Protein AF-A0A942J282-F1 (afdb_monomer_lite)

Foldseek 3Di:
DDDDQPCVVVVHDLAEDAPVPDDAQHAHLNWGFHDWADPDPQWIKTWTFDKDKFKFKWAQAPPPDPDHAIWTATDPVSLSSHHDYPPAPDRLRTEHEPPRVQPDDHGDIAIFIFIWGGWMDIGDVVVDHTYTYTPDTPDTDD

pLDDT: mean 81.65, std 14.68, range [38.06, 96.0]

Structure (mmCIF, N/CA/C/O backbone):
data_AF-A0A942J282-F1
#
_entry.id   AF-A0A942J282-F1
#
loop_
_atom_site.group_PDB
_atom_site.id
_atom_site.type_symbol
_atom_site.label_atom_id
_atom_site.label_alt_id
_atom_site.label_comp_id
_atom_site.label_asym_id
_atom_site.label_entity_id
_atom_site.label_seq_id
_atom_site.pdbx_PDB_ins_code
_atom_site.Cartn_x
_atom_site.Cartn_y
_atom_site.Cartn_z
_atom_site.occupancy
_atom_site.B_iso_or_equiv
_atom_site.auth_seq_id
_atom_site.auth_comp_id
_atom_site.auth_asym_id
_atom_site.auth_atom_id
_atom_site.pdbx_PDB_model_num
ATOM 1 N N . MET A 1 1 ? -11.077 -13.130 29.996 1.00 39.31 1 MET A N 1
ATOM 2 C CA . MET A 1 1 ? -9.628 -13.002 29.732 1.00 39.31 1 MET A CA 1
ATOM 3 C C . MET A 1 1 ? -9.446 -11.913 28.686 1.00 39.31 1 MET A C 1
ATOM 5 O O . MET A 1 1 ? -10.162 -11.981 27.691 1.00 39.31 1 MET A O 1
ATOM 9 N N . PRO A 1 2 ? -8.614 -10.885 28.907 1.00 40.00 2 PRO A N 1
ATOM 10 C CA . PRO A 1 2 ? -8.378 -9.864 27.893 1.00 40.00 2 PRO A CA 1
ATOM 11 C C . PRO A 1 2 ? -7.575 -10.468 26.733 1.00 40.00 2 PRO A C 1
ATOM 13 O O . PRO A 1 2 ? -6.580 -11.155 26.950 1.00 40.00 2 PRO A O 1
ATOM 16 N N . TYR A 1 3 ? -8.049 -10.255 25.508 1.00 38.06 3 TYR A N 1
ATOM 17 C CA . TYR A 1 3 ? -7.347 -10.627 24.282 1.00 38.06 3 TYR A CA 1
ATOM 18 C C . TYR A 1 3 ? -6.155 -9.680 24.116 1.00 38.06 3 TYR A C 1
ATOM 20 O O . TYR A 1 3 ? -6.346 -8.512 23.786 1.00 38.06 3 TYR A O 1
ATOM 28 N N . ILE A 1 4 ? -4.945 -10.169 24.386 1.00 40.75 4 ILE A N 1
ATOM 29 C CA . ILE A 1 4 ? -3.708 -9.457 24.057 1.00 40.75 4 ILE A CA 1
ATOM 30 C C . ILE A 1 4 ? -3.380 -9.834 22.608 1.00 40.75 4 ILE A C 1
ATOM 32 O O . ILE A 1 4 ? -3.204 -11.025 22.329 1.00 40.75 4 ILE A O 1
ATOM 36 N N . PRO A 1 5 ? -3.341 -8.881 21.663 1.00 49.34 5 PRO A N 1
ATOM 37 C CA . PRO A 1 5 ? -2.904 -9.169 20.306 1.00 49.34 5 PRO A CA 1
ATOM 38 C C . PRO A 1 5 ? -1.509 -9.801 20.352 1.00 49.34 5 PRO A C 1
ATOM 40 O O . PRO A 1 5 ? -0.621 -9.276 21.019 1.00 49.34 5 PRO A O 1
ATOM 43 N N . ILE A 1 6 ? -1.301 -10.903 19.623 1.00 52.22 6 ILE A N 1
ATOM 44 C CA . ILE A 1 6 ? -0.024 -11.649 19.567 1.00 52.22 6 ILE A CA 1
ATOM 45 C C . ILE A 1 6 ? 1.168 -10.717 19.276 1.00 52.22 6 ILE A C 1
ATOM 47 O O . ILE A 1 6 ? 2.282 -10.980 19.722 1.00 52.22 6 ILE A O 1
ATOM 51 N N . ALA A 1 7 ? 0.918 -9.587 18.605 1.00 47.81 7 ALA A N 1
ATOM 52 C CA . ALA A 1 7 ? 1.933 -8.588 18.337 1.00 47.81 7 ALA A CA 1
ATOM 53 C C . ALA A 1 7 ? 2.486 -7.879 19.598 1.00 47.81 7 ALA A C 1
ATOM 55 O O . ALA A 1 7 ? 3.694 -7.687 19.721 1.00 47.81 7 ALA A O 1
ATOM 56 N N . GLU A 1 8 ? 1.642 -7.539 20.575 1.00 44.81 8 GLU A N 1
ATOM 57 C CA . GLU A 1 8 ? 2.093 -6.862 21.804 1.00 44.81 8 GLU A CA 1
ATOM 58 C C . GLU A 1 8 ? 2.886 -7.805 22.719 1.00 44.81 8 GLU A C 1
ATOM 60 O O . GLU A 1 8 ? 3.815 -7.380 23.401 1.00 44.81 8 GLU A O 1
ATOM 65 N N . ALA A 1 9 ? 2.590 -9.109 22.675 1.00 47.97 9 ALA A N 1
ATOM 66 C CA . ALA A 1 9 ? 3.319 -10.125 23.436 1.00 47.97 9 ALA A CA 1
ATOM 67 C C . ALA A 1 9 ? 4.769 -10.338 22.952 1.00 47.97 9 ALA A C 1
ATOM 69 O O . ALA A 1 9 ? 5.568 -10.932 23.673 1.00 47.97 9 ALA A O 1
ATOM 70 N N . ARG A 1 10 ? 5.114 -9.860 21.747 1.00 52.38 10 ARG A N 1
ATOM 71 C CA . ARG A 1 10 ? 6.439 -10.012 21.118 1.00 52.38 10 ARG A CA 1
ATOM 72 C C . ARG A 1 10 ? 7.236 -8.704 21.025 1.00 52.38 10 ARG A C 1
ATOM 74 O O . ARG A 1 10 ? 8.266 -8.667 20.368 1.00 52.38 10 ARG A O 1
ATOM 81 N N . GLY A 1 11 ? 6.787 -7.635 21.688 1.00 44.78 11 GLY A N 1
ATOM 82 C CA . GLY A 1 11 ? 7.505 -6.354 21.706 1.00 44.78 11 GLY A CA 1
ATOM 83 C C . GLY A 1 11 ? 7.359 -5.519 20.429 1.00 44.78 11 GLY A C 1
ATOM 84 O O . GLY A 1 11 ? 8.090 -4.544 20.255 1.00 44.78 11 GLY A O 1
ATOM 85 N N . PHE A 1 12 ? 6.412 -5.853 19.548 1.00 48.59 12 PHE A N 1
ATOM 86 C CA . PHE A 1 12 ? 6.082 -4.992 18.417 1.00 48.59 12 PHE A CA 1
ATOM 87 C C . PHE A 1 12 ? 5.302 -3.767 18.904 1.00 48.59 12 PHE A C 1
ATOM 89 O O . PHE A 1 12 ? 4.356 -3.882 19.687 1.00 48.59 12 PHE A O 1
ATOM 96 N N . THR A 1 13 ? 5.645 -2.581 18.401 1.00 53.97 13 THR A N 1
ATOM 97 C CA . THR A 1 13 ? 4.695 -1.463 18.436 1.00 53.97 13 THR A CA 1
ATOM 98 C C . THR A 1 13 ? 3.592 -1.751 17.417 1.00 53.97 13 THR A C 1
ATOM 100 O O . THR A 1 13 ? 3.814 -2.479 16.452 1.00 53.97 13 THR A O 1
ATOM 103 N N . ALA A 1 14 ? 2.395 -1.181 17.591 1.00 54.66 14 ALA A N 1
ATOM 104 C CA . ALA A 1 14 ? 1.207 -1.490 16.779 1.00 54.66 14 ALA A CA 1
ATOM 105 C C . ALA A 1 14 ? 1.385 -1.368 15.242 1.00 54.66 14 ALA A C 1
ATOM 107 O O . ALA A 1 14 ? 0.495 -1.778 14.493 1.00 54.66 14 ALA A O 1
ATOM 108 N N . LEU A 1 15 ? 2.509 -0.810 14.775 1.00 58.88 15 LEU A N 1
ATOM 109 C CA . LEU A 1 15 ? 2.820 -0.515 13.378 1.00 58.88 15 LEU A CA 1
ATOM 110 C C . LEU A 1 15 ? 4.168 -1.052 12.887 1.00 58.88 15 LEU A C 1
ATOM 112 O O . LEU A 1 15 ? 4.373 -1.056 11.675 1.00 58.88 15 LEU A O 1
ATOM 116 N N . SER A 1 16 ? 5.067 -1.491 13.769 1.00 64.44 16 SER A N 1
ATOM 117 C CA . SER A 1 16 ? 6.432 -1.844 13.376 1.00 64.44 16 SER A CA 1
ATOM 118 C C . SER A 1 16 ? 6.733 -3.302 13.673 1.00 64.44 16 SER A C 1
ATOM 120 O O . SER A 1 16 ? 6.498 -3.774 14.783 1.00 64.44 16 SER A O 1
ATOM 122 N N . VAL A 1 17 ? 7.291 -3.999 12.689 1.00 67.69 17 VAL A N 1
ATOM 123 C CA . VAL A 1 17 ? 7.651 -5.411 12.807 1.00 67.69 17 VAL A CA 1
ATOM 124 C C . VAL A 1 17 ? 9.095 -5.681 12.456 1.00 67.69 17 VAL A C 1
ATOM 126 O O . VAL A 1 17 ? 9.610 -5.131 11.486 1.00 67.69 17 VAL A O 1
ATOM 129 N N . SER A 1 18 ? 9.717 -6.549 13.255 1.00 72.38 18 SER A N 1
ATOM 130 C CA . SER A 1 18 ? 10.947 -7.224 12.869 1.00 72.38 18 SER A CA 1
ATOM 131 C C . SER A 1 18 ? 10.620 -8.446 12.029 1.00 72.38 18 SER A C 1
ATOM 133 O O . SER A 1 18 ? 9.696 -9.213 12.305 1.00 72.38 18 SER A O 1
ATOM 135 N N . ILE A 1 19 ? 11.419 -8.628 10.995 1.00 70.81 19 ILE A N 1
ATOM 136 C CA . ILE A 1 19 ? 11.254 -9.660 9.971 1.00 70.81 19 ILE A CA 1
ATOM 137 C C . ILE A 1 19 ? 11.532 -11.055 10.531 1.00 70.81 19 ILE A C 1
ATOM 139 O O . ILE A 1 19 ? 11.016 -12.048 10.024 1.00 70.81 19 ILE A O 1
ATOM 143 N N . LYS A 1 20 ? 12.340 -11.135 11.592 1.00 72.81 20 LYS A N 1
ATOM 144 C CA . LYS A 1 20 ? 12.689 -12.401 12.247 1.00 72.81 20 LYS A CA 1
ATOM 145 C C . LYS A 1 20 ? 11.536 -12.982 13.062 1.00 72.81 20 LYS A C 1
ATOM 147 O O . LYS A 1 20 ? 11.534 -14.175 13.340 1.00 72.81 20 LYS A O 1
ATOM 152 N N . ASP A 1 21 ? 10.556 -12.147 13.396 1.00 79.06 21 ASP A N 1
ATOM 153 C CA . ASP A 1 21 ? 9.520 -12.470 14.372 1.00 79.06 21 ASP A CA 1
ATOM 154 C C . ASP A 1 21 ? 8.103 -12.490 13.768 1.00 79.06 21 ASP A C 1
ATOM 156 O O . ASP A 1 21 ? 7.142 -12.825 14.472 1.00 79.06 21 ASP A O 1
ATOM 160 N N . ILE A 1 22 ? 7.968 -12.137 12.480 1.00 84.56 22 ILE A N 1
ATOM 161 C CA . ILE A 1 22 ? 6.699 -12.127 11.743 1.00 84.56 22 ILE A CA 1
ATOM 162 C C . ILE A 1 22 ? 6.391 -13.491 11.126 1.00 84.56 22 ILE A C 1
ATOM 164 O O . ILE A 1 22 ? 7.232 -14.118 10.487 1.00 84.56 22 ILE A O 1
ATOM 168 N N . GLN A 1 23 ? 5.145 -13.928 11.259 1.00 89.00 23 GLN A N 1
ATOM 169 C CA . GLN A 1 23 ? 4.669 -15.186 10.689 1.00 89.00 23 GLN A CA 1
ATOM 170 C C . GLN A 1 23 ? 3.228 -15.053 10.170 1.00 89.00 23 GLN A C 1
ATOM 172 O O . GLN A 1 23 ? 2.457 -14.213 10.649 1.00 89.00 23 GLN A O 1
ATOM 177 N N . PRO A 1 24 ? 2.819 -15.893 9.201 1.00 92.38 24 PRO A N 1
ATOM 178 C CA . PRO A 1 24 ? 1.420 -15.990 8.804 1.00 92.38 24 PRO A CA 1
ATOM 179 C C . PRO A 1 24 ? 0.504 -16.234 10.010 1.00 92.38 24 PRO A C 1
ATOM 181 O O . PRO A 1 24 ? 0.801 -17.057 10.873 1.00 92.38 24 PRO A O 1
ATOM 184 N N . GLY A 1 25 ? -0.621 -15.522 10.061 1.00 90.00 25 GLY A N 1
ATOM 185 C CA . GLY A 1 25 ? -1.557 -15.560 11.188 1.00 90.00 25 GLY A CA 1
ATOM 186 C C . GLY A 1 25 ? -1.407 -14.403 12.180 1.00 90.00 25 GLY A C 1
ATOM 187 O O . GLY A 1 25 ? -2.370 -14.089 12.884 1.00 90.00 25 GLY A O 1
ATOM 188 N N . ASP A 1 26 ? -0.259 -13.722 12.202 1.00 88.50 26 ASP A N 1
ATOM 189 C CA . ASP A 1 26 ? -0.065 -12.552 13.059 1.00 88.50 26 ASP A CA 1
ATOM 190 C C . ASP A 1 26 ? -0.972 -11.385 12.640 1.00 88.50 26 ASP A C 1
ATOM 192 O O . ASP A 1 26 ? -1.433 -11.285 11.498 1.00 88.50 26 ASP A O 1
ATOM 196 N N . ARG A 1 27 ? -1.218 -10.461 13.577 1.00 87.94 27 ARG A N 1
ATOM 197 C CA . ARG A 1 27 ? -1.955 -9.220 13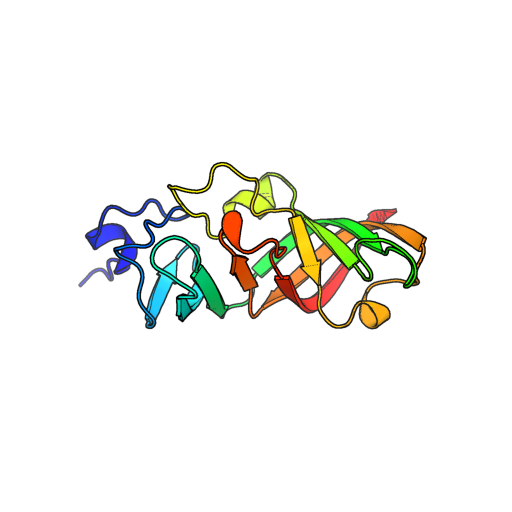.315 1.00 87.94 27 ARG A CA 1
ATOM 198 C C . ARG A 1 27 ? -1.096 -7.997 13.579 1.00 87.94 27 ARG A C 1
ATOM 200 O O . ARG A 1 27 ? -0.681 -7.783 14.711 1.00 87.94 27 ARG A O 1
ATOM 207 N N . ILE A 1 28 ? -0.908 -7.168 12.559 1.00 85.69 28 ILE A N 1
ATOM 208 C CA . ILE A 1 28 ? -0.066 -5.963 12.590 1.00 85.69 28 ILE A CA 1
ATOM 209 C C . ILE A 1 28 ? -0.858 -4.820 11.972 1.00 85.69 28 ILE A C 1
ATOM 211 O O . ILE A 1 28 ? -1.444 -4.992 10.905 1.00 85.69 28 ILE A O 1
ATOM 215 N N . ALA A 1 29 ? -0.923 -3.666 12.641 1.00 84.19 29 ALA A N 1
ATOM 216 C CA . ALA A 1 29 ? -1.754 -2.536 12.213 1.00 84.19 29 ALA A CA 1
ATOM 217 C C . ALA A 1 29 ? -3.230 -2.921 11.937 1.00 84.19 29 ALA A C 1
ATOM 219 O O . ALA A 1 29 ? -3.897 -2.353 11.075 1.00 84.19 29 ALA A O 1
ATOM 220 N N . GLY A 1 30 ? -3.745 -3.944 12.632 1.00 85.00 30 GLY A N 1
ATOM 221 C CA . GLY A 1 30 ? -5.084 -4.503 12.405 1.00 85.00 30 GLY A CA 1
ATOM 222 C C . GLY A 1 30 ? -5.220 -5.415 11.175 1.00 85.00 30 GLY A C 1
ATOM 223 O O . GLY A 1 30 ? -6.276 -6.028 10.996 1.00 85.00 30 GLY A O 1
ATOM 224 N N . LEU A 1 31 ? -4.168 -5.567 10.368 1.00 90.50 31 LEU A N 1
ATOM 225 C CA . LEU A 1 31 ? -4.118 -6.461 9.215 1.00 90.50 31 LEU A CA 1
ATOM 226 C C . LEU A 1 31 ? -3.599 -7.845 9.587 1.00 90.50 31 LEU A C 1
ATOM 228 O O . LEU A 1 31 ? -2.723 -7.977 10.434 1.00 90.50 31 LEU A O 1
ATOM 232 N N . LEU A 1 32 ? -4.128 -8.871 8.929 1.00 93.19 32 LEU A N 1
ATOM 233 C CA . LEU A 1 32 ? -3.672 -10.249 9.063 1.00 93.19 32 LEU A CA 1
ATOM 234 C C . LEU A 1 32 ? -2.477 -10.492 8.139 1.00 93.19 32 LEU A C 1
ATOM 236 O O . LEU A 1 32 ? -2.584 -10.262 6.934 1.00 93.19 32 LEU A O 1
ATOM 240 N N . VAL A 1 33 ? -1.380 -11.023 8.669 1.00 93.38 33 VAL A N 1
ATOM 241 C CA . VAL A 1 33 ? -0.273 -11.535 7.856 1.00 93.38 33 VAL A CA 1
ATOM 242 C C . VAL A 1 33 ? -0.747 -12.789 7.135 1.00 93.38 33 VAL A C 1
ATOM 244 O O . VAL A 1 33 ? -1.023 -13.812 7.760 1.00 93.38 33 VAL A O 1
ATOM 247 N N . ALA A 1 34 ? -0.879 -12.702 5.815 1.00 94.38 34 ALA A N 1
ATOM 248 C CA . ALA A 1 34 ? -1.322 -13.811 4.980 1.00 94.38 34 ALA A CA 1
ATOM 249 C C . ALA A 1 34 ? -0.146 -14.675 4.521 1.00 94.38 34 ALA A C 1
ATOM 251 O O . ALA A 1 34 ? -0.256 -15.898 4.498 1.00 94.38 34 ALA A O 1
ATOM 252 N N . SER A 1 35 ? 0.976 -14.048 4.166 1.00 93.38 35 SER A N 1
ATOM 253 C CA . SER A 1 35 ? 2.195 -14.749 3.774 1.00 93.38 35 SER A CA 1
ATOM 254 C C . SER A 1 35 ? 3.435 -13.901 4.028 1.00 93.38 35 SER A C 1
ATOM 256 O O . SER A 1 35 ? 3.379 -12.668 4.012 1.00 93.38 35 SER A O 1
ATOM 258 N N . VAL A 1 36 ? 4.553 -14.593 4.226 1.00 90.69 36 VAL A N 1
ATOM 259 C CA . VAL A 1 36 ? 5.903 -14.031 4.238 1.00 90.69 36 VAL A CA 1
ATOM 260 C C . VAL A 1 36 ? 6.678 -14.758 3.142 1.00 90.69 36 VAL A C 1
ATOM 262 O O . VAL A 1 36 ? 6.737 -15.986 3.132 1.00 90.69 36 VAL A O 1
ATOM 265 N N . GLU A 1 37 ? 7.177 -14.008 2.170 1.00 89.06 37 GLU A N 1
ATOM 266 C CA . GLU A 1 37 ? 7.929 -14.496 1.016 1.00 89.06 37 GLU A CA 1
ATOM 267 C C . GLU A 1 37 ? 9.394 -14.122 1.224 1.00 89.06 37 GLU A C 1
ATOM 269 O O . GLU A 1 37 ? 9.699 -12.934 1.269 1.00 89.06 37 GLU A O 1
ATOM 274 N N . TYR A 1 38 ? 10.286 -15.105 1.327 1.00 85.38 38 TYR A N 1
ATOM 275 C CA . TYR A 1 38 ? 11.731 -14.880 1.370 1.00 85.38 38 TYR A CA 1
ATOM 276 C C . TYR A 1 38 ? 12.313 -15.164 -0.014 1.00 85.38 38 TYR A C 1
ATOM 278 O O . TYR A 1 38 ? 12.086 -16.238 -0.574 1.00 85.38 38 TYR A O 1
ATOM 286 N N . VAL A 1 39 ? 13.020 -14.189 -0.574 1.00 79.44 39 VAL A N 1
ATOM 287 C CA . VAL A 1 39 ? 13.833 -14.353 -1.784 1.00 79.44 39 VAL A CA 1
ATOM 288 C C . VAL A 1 39 ? 15.236 -14.807 -1.389 1.00 79.44 39 VAL A C 1
ATOM 290 O O . VAL A 1 39 ? 15.757 -15.741 -1.994 1.00 79.44 39 VAL A O 1
ATOM 293 N N . ASP A 1 40 ? 15.794 -14.213 -0.333 1.00 77.56 40 ASP A N 1
ATOM 294 C CA . ASP A 1 40 ? 17.001 -14.664 0.361 1.00 77.56 40 ASP A CA 1
ATOM 295 C C . ASP A 1 40 ? 16.999 -14.173 1.828 1.00 77.56 40 ASP A C 1
ATOM 297 O O . ASP A 1 40 ? 15.970 -13.726 2.342 1.00 77.56 40 ASP A O 1
ATOM 301 N N . ASP A 1 41 ? 18.137 -14.279 2.522 1.00 72.31 41 ASP A N 1
ATOM 302 C CA . ASP A 1 41 ? 18.286 -13.879 3.931 1.00 72.31 41 ASP A CA 1
ATOM 303 C C . ASP A 1 41 ? 18.086 -12.368 4.179 1.00 72.31 41 ASP A C 1
ATOM 305 O O . ASP A 1 41 ? 17.897 -11.944 5.323 1.00 72.31 41 ASP A O 1
ATOM 309 N N . HIS A 1 42 ? 18.141 -11.550 3.126 1.00 71.38 42 HIS A N 1
ATOM 310 C CA . HIS A 1 42 ? 18.070 -10.090 3.173 1.00 71.38 42 HIS A CA 1
ATOM 311 C C . HIS A 1 42 ? 16.872 -9.540 2.399 1.00 71.38 42 HIS A C 1
ATOM 313 O O . HIS A 1 42 ? 16.428 -8.433 2.697 1.00 71.38 42 HIS A O 1
ATOM 319 N N . ASP A 1 43 ? 16.322 -10.293 1.449 1.00 78.88 43 ASP A N 1
ATOM 320 C CA . ASP A 1 43 ? 15.193 -9.893 0.625 1.00 78.88 43 ASP A CA 1
ATOM 321 C C . ASP A 1 43 ? 13.935 -10.697 0.902 1.00 78.88 43 ASP A C 1
ATOM 323 O O . ASP A 1 43 ? 13.878 -11.916 0.753 1.00 78.88 43 ASP A O 1
ATOM 327 N N . PHE A 1 44 ? 12.878 -9.979 1.261 1.00 83.19 44 PHE A N 1
ATOM 328 C CA . PHE A 1 44 ? 11.602 -10.573 1.610 1.00 83.19 44 PHE A CA 1
ATOM 329 C C . PHE A 1 44 ? 10.454 -9.589 1.376 1.00 83.19 44 PHE A C 1
ATOM 331 O O . PHE A 1 44 ? 10.612 -8.363 1.325 1.00 83.19 44 PHE A O 1
ATOM 338 N N . ALA A 1 45 ? 9.259 -10.149 1.264 1.00 89.44 45 ALA A N 1
ATOM 339 C CA . ALA A 1 45 ? 8.016 -9.416 1.159 1.00 89.44 45 ALA A CA 1
ATOM 340 C C . ALA A 1 45 ? 6.974 -10.012 2.096 1.00 89.44 45 ALA A C 1
ATOM 342 O O . ALA A 1 45 ? 6.903 -11.221 2.300 1.00 89.44 45 ALA A O 1
ATOM 343 N N . VAL A 1 46 ? 6.113 -9.157 2.632 1.00 91.38 46 VAL A N 1
ATOM 344 C CA . VAL A 1 46 ? 5.004 -9.582 3.481 1.00 91.38 46 VAL A CA 1
ATOM 345 C C . VAL A 1 46 ? 3.706 -9.161 2.831 1.00 91.38 46 VAL A C 1
ATOM 347 O O . VAL A 1 46 ? 3.527 -8.000 2.451 1.00 91.38 46 VAL A O 1
ATOM 350 N N . ARG A 1 47 ? 2.780 -10.111 2.718 1.00 93.75 47 ARG A N 1
ATOM 351 C CA . ARG A 1 47 ? 1.422 -9.849 2.257 1.00 93.75 47 ARG A CA 1
ATOM 352 C C . ARG A 1 47 ? 0.484 -9.797 3.448 1.00 93.75 47 ARG A C 1
ATOM 354 O O . ARG A 1 47 ? 0.357 -10.751 4.212 1.00 93.75 47 ARG A O 1
ATOM 361 N N . PHE A 1 48 ? -0.234 -8.694 3.545 1.00 94.31 48 PHE A N 1
ATOM 362 C CA . PHE A 1 48 ? -1.236 -8.432 4.558 1.00 94.31 48 PHE A CA 1
ATOM 363 C C . PHE A 1 48 ? -2.633 -8.501 3.946 1.00 94.31 48 PHE A C 1
ATOM 365 O O . PHE A 1 48 ? -2.844 -8.060 2.821 1.00 94.31 48 PHE A O 1
ATOM 372 N N . THR A 1 49 ? -3.605 -9.016 4.689 1.00 95.00 49 THR A N 1
ATOM 373 C CA . THR A 1 49 ? -5.022 -9.044 4.304 1.00 95.00 49 THR A CA 1
ATOM 374 C C . THR A 1 49 ? -5.862 -8.293 5.324 1.00 95.00 49 THR A C 1
ATOM 376 O O . THR A 1 49 ? -5.623 -8.356 6.531 1.00 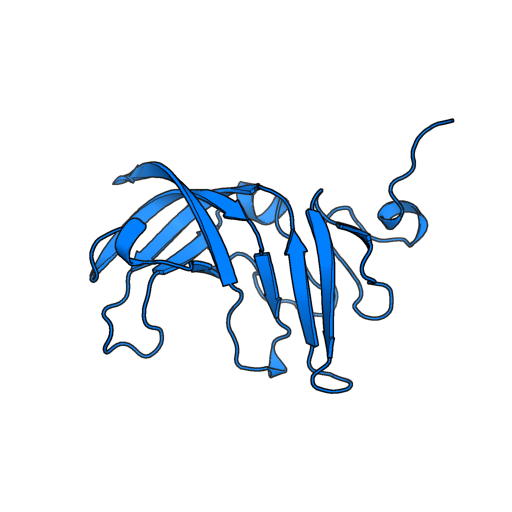95.00 49 THR A O 1
ATOM 379 N N . GLY A 1 50 ? -6.847 -7.552 4.831 1.00 94.31 50 GLY A N 1
ATOM 380 C CA . GLY A 1 50 ? -7.664 -6.659 5.637 1.00 94.31 50 GLY A CA 1
ATOM 381 C C . GLY A 1 50 ? -7.835 -5.310 4.955 1.00 94.31 50 GLY A C 1
ATOM 382 O O . GLY A 1 50 ? -6.956 -4.815 4.250 1.00 94.31 50 GLY A O 1
ATOM 383 N N . ARG A 1 51 ? -9.007 -4.709 5.161 1.00 95.62 51 ARG A N 1
ATOM 384 C CA . ARG A 1 51 ? -9.370 -3.463 4.490 1.00 95.62 51 ARG A CA 1
ATOM 385 C C . ARG A 1 51 ? -8.849 -2.258 5.257 1.00 95.62 51 ARG A C 1
ATOM 387 O O . ARG A 1 51 ? -9.204 -2.081 6.420 1.00 95.62 51 ARG A O 1
ATOM 394 N N . LEU A 1 52 ? -8.118 -1.380 4.574 1.00 94.19 52 LEU A N 1
ATOM 395 C CA . LEU A 1 52 ? -7.718 -0.077 5.108 1.00 94.19 52 LEU A CA 1
ATOM 396 C C . LEU A 1 52 ? -8.364 1.053 4.330 1.00 94.19 52 LEU A C 1
ATOM 398 O O . LEU A 1 52 ? -8.365 1.053 3.102 1.00 94.19 52 LEU A O 1
ATOM 402 N N . ARG A 1 53 ? -8.857 2.054 5.062 1.00 95.31 53 ARG A N 1
ATOM 403 C CA . ARG A 1 53 ? -9.243 3.346 4.495 1.00 95.31 53 ARG A CA 1
ATOM 404 C C . ARG A 1 53 ? -8.084 4.328 4.635 1.00 95.31 53 ARG A C 1
ATOM 406 O O . ARG A 1 53 ? -7.759 4.733 5.759 1.00 95.31 53 ARG A O 1
ATOM 413 N N . LEU A 1 54 ? -7.526 4.729 3.499 1.00 95.19 54 LEU A N 1
ATOM 414 C CA . LEU A 1 54 ? -6.370 5.617 3.397 1.00 95.19 54 LEU A CA 1
ATOM 415 C C . LEU A 1 54 ? -6.730 6.861 2.589 1.00 95.19 54 LEU A C 1
ATOM 417 O O . LEU A 1 54 ? -7.500 6.784 1.635 1.00 95.19 54 LEU A O 1
ATOM 421 N N . SER A 1 55 ? -6.172 7.994 2.974 1.00 96.00 55 SER A N 1
ATOM 422 C CA . SER A 1 55 ? -6.151 9.239 2.214 1.00 96.00 55 SER A CA 1
ATOM 423 C C . SER A 1 55 ? -4.714 9.563 1.818 1.00 96.00 55 SER A C 1
ATOM 425 O O . SER A 1 55 ? -3.769 9.093 2.452 1.00 96.00 55 SER A O 1
ATOM 427 N N . GLY A 1 56 ? -4.545 10.293 0.720 1.00 95.19 56 GLY A N 1
ATOM 428 C CA . GLY A 1 56 ? -3.228 10.559 0.157 1.00 95.19 56 GLY A CA 1
ATOM 429 C C . GLY A 1 56 ? -3.282 11.251 -1.197 1.00 95.19 56 GLY A C 1
ATOM 430 O O . GLY A 1 56 ? -4.357 11.604 -1.695 1.00 95.19 56 GLY A O 1
ATOM 431 N N . SER A 1 57 ? -2.109 11.443 -1.789 1.00 95.31 57 SER A N 1
ATOM 432 C CA . SER A 1 57 ? -1.957 11.893 -3.169 1.00 95.31 57 SER A CA 1
ATOM 433 C C . SER A 1 57 ? -1.764 10.707 -4.108 1.00 95.31 57 SER A C 1
ATOM 435 O O . SER A 1 57 ? -1.416 9.603 -3.688 1.00 95.31 57 SER A O 1
ATOM 437 N N . PHE A 1 58 ? -2.021 10.917 -5.393 1.00 94.44 58 PHE A N 1
ATOM 438 C CA . PHE A 1 58 ? -1.757 9.916 -6.413 1.00 94.44 58 PHE A CA 1
ATOM 439 C C . PHE A 1 58 ? -1.198 10.545 -7.684 1.00 94.44 58 PHE A C 1
ATOM 441 O O . PHE A 1 58 ? -1.483 11.702 -8.012 1.00 94.44 58 PHE A O 1
ATOM 448 N N . ILE A 1 59 ? -0.460 9.728 -8.427 1.00 92.56 59 ILE A N 1
ATOM 449 C CA . ILE A 1 59 ? -0.043 9.993 -9.799 1.00 92.56 59 ILE A CA 1
ATOM 450 C C . ILE A 1 59 ? -0.369 8.739 -10.610 1.00 92.56 59 ILE A C 1
ATOM 452 O O . ILE A 1 59 ? 0.045 7.640 -10.251 1.00 92.56 59 ILE A O 1
ATOM 456 N N . HIS A 1 60 ? -1.155 8.889 -11.674 1.00 92.38 60 HIS A N 1
ATOM 457 C CA . HIS A 1 60 ? -1.356 7.843 -12.667 1.00 92.38 60 HIS A CA 1
ATOM 458 C C . HIS A 1 60 ? -0.389 8.085 -13.817 1.00 92.38 60 HIS A C 1
ATOM 460 O O . HIS A 1 60 ? -0.657 8.895 -14.705 1.00 92.38 60 HIS A O 1
ATOM 466 N N . ASN A 1 61 ? 0.729 7.379 -13.789 1.00 88.25 61 ASN A N 1
ATOM 467 C CA . ASN A 1 61 ? 1.742 7.488 -14.821 1.00 88.25 61 ASN A CA 1
ATOM 468 C C . ASN A 1 61 ? 1.258 6.824 -16.121 1.00 88.25 61 ASN A C 1
ATOM 470 O O . ASN A 1 61 ? 0.588 5.783 -16.067 1.00 88.25 61 ASN A O 1
ATOM 474 N N . PRO A 1 62 ? 1.563 7.407 -17.291 1.00 84.31 62 PRO A N 1
ATOM 475 C CA . PRO A 1 62 ? 1.349 6.754 -18.573 1.00 84.31 62 PRO A CA 1
ATOM 476 C C . PRO A 1 62 ? 2.078 5.398 -18.669 1.00 84.31 62 PRO A C 1
ATOM 478 O O . PRO A 1 62 ? 3.041 5.156 -17.943 1.00 84.31 62 PRO A O 1
ATOM 481 N N . PRO A 1 63 ? 1.628 4.498 -19.564 1.00 76.19 63 PRO A N 1
ATOM 482 C CA . PRO A 1 63 ? 2.218 3.165 -19.725 1.00 76.19 63 PRO A CA 1
ATOM 483 C C . PRO A 1 63 ? 3.709 3.170 -20.084 1.00 76.19 63 PRO A C 1
ATOM 485 O O . PRO A 1 63 ? 4.397 2.200 -19.786 1.00 76.19 63 PRO A O 1
ATOM 488 N N . ASP A 1 64 ? 4.184 4.251 -20.704 1.00 75.44 64 ASP A N 1
ATOM 489 C CA . ASP A 1 64 ? 5.552 4.388 -21.214 1.00 75.44 64 ASP A CA 1
ATOM 490 C C . ASP A 1 64 ? 6.542 4.956 -20.174 1.00 75.44 64 ASP A C 1
ATOM 492 O O . ASP A 1 64 ? 7.727 5.114 -20.468 1.00 75.44 64 ASP A O 1
ATOM 496 N N . ASP A 1 65 ? 6.078 5.260 -18.956 1.00 75.44 65 ASP A N 1
ATOM 497 C CA . ASP A 1 65 ? 6.935 5.722 -17.860 1.00 75.44 65 ASP A CA 1
ATOM 498 C C . ASP A 1 65 ? 7.651 4.562 -17.148 1.00 75.44 65 ASP A C 1
ATOM 500 O O . ASP A 1 65 ? 7.172 3.430 -17.091 1.00 75.44 65 ASP A O 1
ATOM 504 N N . TYR A 1 66 ? 8.775 4.881 -16.491 1.00 68.81 66 TYR A N 1
ATOM 505 C CA . TYR A 1 66 ? 9.574 3.932 -15.698 1.00 68.81 66 TYR A CA 1
ATOM 506 C C . TYR A 1 66 ? 8.759 3.187 -14.620 1.00 68.81 66 TYR A C 1
ATOM 508 O O . TYR A 1 66 ? 9.063 2.043 -14.287 1.00 68.81 66 TYR A O 1
ATOM 516 N N . VAL A 1 67 ? 7.708 3.821 -14.083 1.00 72.88 67 VAL A N 1
ATOM 517 C CA . VAL A 1 67 ? 6.724 3.186 -13.195 1.00 72.88 67 VAL A CA 1
ATOM 518 C C . VAL A 1 67 ? 5.341 3.353 -13.809 1.00 72.88 67 VAL A C 1
ATOM 520 O O . VAL A 1 67 ? 4.685 4.360 -13.566 1.00 72.88 67 VAL A O 1
ATOM 523 N N . ALA A 1 68 ? 4.880 2.379 -14.587 1.00 77.69 68 ALA A N 1
ATOM 524 C CA . ALA A 1 68 ? 3.535 2.404 -15.155 1.00 77.69 68 ALA A CA 1
ATOM 525 C C . ALA A 1 68 ? 2.445 2.192 -14.082 1.00 77.69 68 ALA A C 1
ATOM 527 O O . ALA A 1 68 ? 2.605 1.398 -13.150 1.00 77.69 68 ALA A O 1
ATOM 528 N N . GLY A 1 69 ? 1.296 2.859 -14.244 1.00 86.88 69 GLY A N 1
ATOM 529 C CA . GLY A 1 69 ? 0.117 2.684 -13.388 1.00 86.88 69 GLY A CA 1
ATOM 530 C C . GLY A 1 69 ? -0.054 3.764 -12.319 1.00 86.88 69 GLY A C 1
ATOM 531 O O . GLY A 1 69 ? 0.461 4.874 -12.436 1.00 86.88 69 GLY A O 1
ATOM 532 N N . VAL A 1 70 ? -0.854 3.468 -11.291 1.00 91.44 70 VAL A N 1
ATOM 533 C CA . VAL A 1 70 ? -1.179 4.433 -10.232 1.00 91.44 70 VAL A CA 1
ATOM 534 C C . VAL A 1 70 ? -0.247 4.231 -9.052 1.00 91.44 70 VAL A C 1
ATOM 536 O O . VAL A 1 70 ? -0.308 3.202 -8.379 1.00 91.44 70 VAL A O 1
ATOM 539 N N . VAL A 1 71 ? 0.563 5.248 -8.781 1.00 93.06 71 VAL A N 1
ATOM 540 C CA . VAL A 1 71 ? 1.328 5.384 -7.545 1.00 93.06 71 VAL A CA 1
ATOM 541 C C . VAL A 1 71 ? 0.496 6.209 -6.574 1.00 93.06 71 VAL A C 1
ATOM 543 O O . VAL A 1 71 ? 0.101 7.333 -6.882 1.00 93.06 71 VAL A O 1
ATOM 546 N N . PHE A 1 72 ? 0.207 5.637 -5.413 1.00 94.44 72 PHE A N 1
ATOM 547 C CA . PHE A 1 72 ? -0.486 6.301 -4.320 1.00 94.44 72 PHE A CA 1
ATOM 548 C C . PHE A 1 72 ? 0.502 6.564 -3.185 1.00 94.44 72 PHE A C 1
ATOM 550 O O . PHE A 1 72 ? 1.242 5.661 -2.801 1.00 94.44 72 PHE A O 1
ATOM 557 N N . SER A 1 73 ? 0.479 7.780 -2.647 1.00 94.69 73 SER A N 1
ATOM 558 C CA . SER A 1 73 ? 1.290 8.212 -1.512 1.00 94.69 73 SER A CA 1
ATOM 559 C C . SER A 1 73 ? 0.365 8.585 -0.361 1.00 94.69 73 SER A C 1
ATOM 561 O O . SER A 1 73 ? -0.331 9.601 -0.418 1.00 94.69 73 SER A O 1
ATOM 563 N N . ALA A 1 74 ? 0.318 7.742 0.668 1.00 94.31 74 ALA A N 1
ATOM 564 C CA . ALA A 1 74 ? -0.551 7.952 1.820 1.00 94.31 74 ALA A CA 1
ATOM 565 C C . ALA A 1 74 ? -0.150 9.207 2.620 1.00 94.31 74 ALA A C 1
ATOM 567 O O . ALA A 1 74 ? 1.031 9.494 2.794 1.00 94.31 74 ALA A O 1
ATOM 568 N N . ASP A 1 75 ? -1.138 9.946 3.128 1.00 93.69 75 ASP A N 1
ATOM 569 C CA . ASP A 1 75 ? -0.900 11.076 4.030 1.00 93.69 75 ASP A CA 1
ATOM 570 C C . ASP A 1 75 ? -0.449 10.618 5.424 1.00 93.69 75 ASP A C 1
ATOM 572 O O . ASP A 1 75 ? -0.599 9.456 5.796 1.00 93.69 75 ASP A O 1
ATOM 576 N N . GLU A 1 76 ? 0.056 11.547 6.236 1.00 89.94 76 GLU A N 1
ATOM 577 C CA . GLU A 1 76 ? 0.613 11.253 7.563 1.00 89.94 76 GLU A CA 1
ATOM 578 C C . GLU A 1 76 ? -0.338 10.452 8.471 1.00 89.94 76 GLU A C 1
ATOM 580 O O . GLU A 1 76 ? 0.074 9.512 9.153 1.00 89.94 76 GLU A O 1
ATOM 585 N N . LYS A 1 77 ? -1.641 10.754 8.432 1.00 89.94 77 LYS A N 1
ATOM 586 C CA . LYS A 1 77 ? -2.653 10.031 9.220 1.00 89.94 77 LYS A CA 1
ATOM 587 C C . LYS A 1 77 ? -2.864 8.605 8.717 1.00 89.94 77 LYS A C 1
ATOM 589 O O . LYS A 1 77 ? -3.167 7.703 9.495 1.00 89.94 77 LYS A O 1
ATOM 594 N N . SER A 1 78 ? -2.757 8.395 7.414 1.00 92.31 78 SER A N 1
ATOM 595 C CA . SER A 1 78 ? -2.920 7.096 6.765 1.00 92.31 78 SER A CA 1
ATOM 596 C C . SER A 1 78 ? -1.660 6.246 6.865 1.00 92.31 78 SER A C 1
ATOM 598 O O . SER A 1 78 ? -1.762 5.029 7.015 1.00 92.31 78 SER A O 1
ATOM 600 N N . LEU A 1 79 ? -0.486 6.877 6.904 1.00 88.50 79 LEU A N 1
ATOM 601 C CA . LEU A 1 79 ? 0.790 6.233 7.202 1.00 88.50 79 LEU A CA 1
ATOM 602 C C . LEU A 1 79 ? 0.792 5.541 8.567 1.00 88.50 79 LEU A C 1
ATOM 604 O O . LEU A 1 79 ? 1.477 4.535 8.741 1.00 88.50 79 LEU A O 1
ATOM 608 N N . GLN A 1 80 ? 0.036 6.053 9.539 1.00 85.75 80 GLN A N 1
ATOM 609 C CA . GLN A 1 80 ? -0.127 5.422 10.854 1.00 85.75 80 GLN A CA 1
ATOM 610 C C . GLN A 1 80 ? -1.048 4.19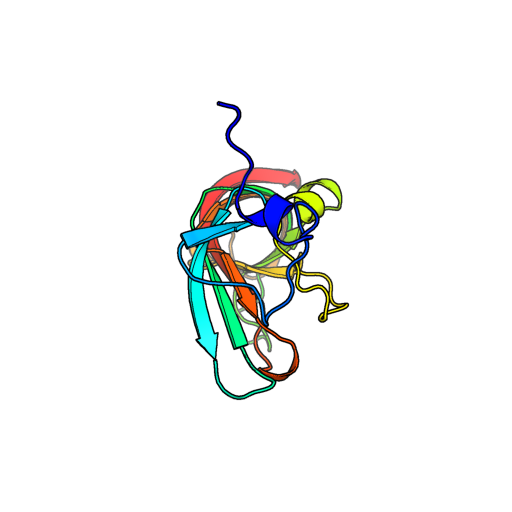3 10.843 1.00 85.75 80 GLN A C 1
ATOM 612 O O . GLN A 1 80 ? -1.321 3.627 11.892 1.00 85.75 80 GLN A O 1
ATOM 617 N N . LYS A 1 81 ? -1.565 3.779 9.683 1.00 89.25 81 LYS A N 1
ATOM 618 C CA . LYS A 1 81 ? -2.385 2.566 9.531 1.00 89.25 81 LYS A CA 1
ATOM 619 C C . LYS A 1 81 ? -1.672 1.480 8.731 1.00 89.25 81 LYS A C 1
ATOM 621 O O . LYS A 1 81 ? -2.210 0.387 8.589 1.00 89.25 81 LYS A O 1
ATOM 626 N N . LEU A 1 82 ? -0.512 1.796 8.159 1.00 89.50 82 LEU A N 1
ATOM 627 C CA . LEU A 1 82 ? 0.255 0.876 7.331 1.00 89.50 82 LEU A CA 1
ATOM 628 C C . LEU A 1 82 ? 1.310 0.154 8.180 1.00 89.50 82 LEU A C 1
ATOM 630 O O . LEU A 1 82 ? 1.996 0.815 8.966 1.00 89.50 82 LEU A O 1
ATOM 634 N N . PRO A 1 83 ? 1.468 -1.173 8.010 1.00 88.56 83 PRO A N 1
ATOM 635 C CA . PRO A 1 83 ? 2.598 -1.906 8.568 1.00 88.56 83 PRO A CA 1
ATOM 636 C C . PRO A 1 83 ? 3.931 -1.342 8.071 1.00 88.56 83 PRO A C 1
ATOM 638 O O . PRO A 1 83 ? 4.033 -0.896 6.925 1.00 88.56 83 PRO A O 1
ATOM 641 N N . ARG A 1 84 ? 4.958 -1.401 8.919 1.00 84.25 84 ARG A N 1
ATOM 642 C CA . ARG A 1 84 ? 6.328 -0.977 8.607 1.00 84.25 84 ARG A CA 1
ATOM 643 C C . ARG A 1 84 ? 7.328 -2.008 9.112 1.00 84.25 84 ARG A C 1
ATOM 645 O O . ARG A 1 84 ? 7.095 -2.616 10.155 1.00 84.25 84 ARG A O 1
ATOM 652 N N . PHE A 1 85 ? 8.454 -2.156 8.424 1.00 76.88 85 PHE A N 1
ATOM 653 C CA . PHE A 1 85 ? 9.590 -2.889 8.983 1.00 76.88 85 PHE A CA 1
ATOM 654 C C . PHE A 1 85 ? 10.398 -1.966 9.891 1.00 76.88 85 PHE A C 1
ATOM 656 O O . PHE A 1 85 ? 10.570 -0.790 9.578 1.00 76.88 85 PHE A O 1
ATOM 663 N N . ILE A 1 86 ? 10.887 -2.485 11.015 1.00 77.38 86 ILE A N 1
ATOM 664 C CA . ILE A 1 86 ? 11.788 -1.729 11.901 1.00 77.38 86 ILE A CA 1
ATOM 665 C C . ILE A 1 86 ? 13.127 -1.485 11.193 1.00 77.38 86 ILE A C 1
ATOM 667 O O . ILE A 1 86 ? 13.754 -0.442 11.361 1.00 77.38 86 ILE A O 1
ATOM 671 N N . GLU A 1 87 ? 13.541 -2.450 10.378 1.00 74.00 87 GLU A N 1
ATOM 672 C CA . GLU A 1 87 ? 14.807 -2.481 9.656 1.00 74.00 87 GLU A CA 1
ATOM 673 C C . GLU A 1 87 ? 14.779 -1.658 8.357 1.00 74.00 87 GLU A C 1
ATOM 675 O O . GLU A 1 87 ? 15.832 -1.371 7.789 1.00 74.00 87 GLU A O 1
ATOM 680 N N . ASP A 1 88 ? 13.592 -1.247 7.896 1.00 72.94 88 ASP A N 1
ATOM 681 C CA . ASP A 1 88 ? 13.419 -0.454 6.679 1.00 72.94 88 ASP A CA 1
ATOM 682 C C . ASP A 1 88 ? 13.029 0.988 7.019 1.00 72.94 88 ASP A C 1
ATOM 684 O O . ASP A 1 88 ? 11.909 1.280 7.433 1.00 72.94 88 ASP A O 1
ATOM 688 N N . THR A 1 89 ? 13.965 1.914 6.816 1.00 66.56 89 THR A N 1
ATOM 689 C CA . THR A 1 89 ? 13.774 3.342 7.110 1.00 66.56 89 THR A CA 1
ATOM 690 C C . THR A 1 89 ? 12.978 4.093 6.040 1.00 66.56 89 THR A C 1
ATOM 692 O O . THR A 1 89 ? 12.773 5.302 6.169 1.00 66.56 89 THR A O 1
ATOM 695 N N . ARG A 1 90 ? 12.545 3.420 4.966 1.00 70.50 90 ARG A N 1
ATOM 696 C CA . ARG A 1 90 ? 11.763 4.043 3.891 1.00 70.50 90 ARG A CA 1
ATOM 697 C C . ARG A 1 90 ? 10.320 4.300 4.313 1.00 70.50 90 ARG A C 1
ATOM 699 O O . ARG A 1 90 ? 9.764 3.627 5.176 1.00 70.50 90 ARG A O 1
ATOM 706 N N . ASP A 1 91 ? 9.692 5.256 3.634 1.00 68.44 91 ASP A N 1
ATOM 707 C CA . ASP A 1 91 ? 8.269 5.533 3.793 1.00 68.44 91 ASP A CA 1
ATOM 708 C C . ASP A 1 91 ? 7.425 4.417 3.134 1.00 68.44 91 ASP A C 1
ATOM 710 O O . ASP A 1 91 ? 7.441 4.285 1.905 1.00 68.44 91 ASP A O 1
ATOM 714 N N . PRO A 1 92 ? 6.665 3.608 3.902 1.00 72.38 92 PRO A N 1
ATOM 715 C CA . PRO A 1 92 ? 5.788 2.578 3.338 1.00 72.38 92 PRO A CA 1
ATOM 716 C C . PRO A 1 92 ? 4.590 3.169 2.576 1.00 72.38 92 PRO A C 1
ATOM 718 O O . PRO A 1 92 ? 3.872 2.441 1.883 1.00 72.38 92 PRO A O 1
ATOM 721 N N . GLY A 1 93 ? 4.349 4.477 2.704 1.00 78.75 93 GLY A N 1
ATOM 722 C CA . GLY A 1 93 ? 3.198 5.175 2.150 1.00 78.75 93 GLY A CA 1
ATOM 723 C C . GLY A 1 93 ? 3.114 5.229 0.645 1.00 78.75 93 GLY A C 1
ATOM 724 O O . GLY A 1 93 ? 2.006 5.410 0.146 1.00 78.75 93 GLY A O 1
ATOM 725 N N . ALA A 1 94 ? 4.236 5.076 -0.059 1.00 88.31 94 ALA A N 1
ATOM 726 C CA . ALA A 1 94 ? 4.273 5.037 -1.513 1.00 88.31 94 ALA A CA 1
ATOM 727 C C . ALA A 1 94 ? 4.103 3.595 -2.012 1.00 88.31 94 ALA A C 1
ATOM 729 O O . ALA A 1 94 ? 4.942 2.728 -1.752 1.00 88.31 94 ALA A O 1
ATOM 730 N N . PHE A 1 95 ? 3.015 3.326 -2.734 1.00 92.00 95 PHE A N 1
ATOM 731 C CA . PHE A 1 95 ? 2.720 2.002 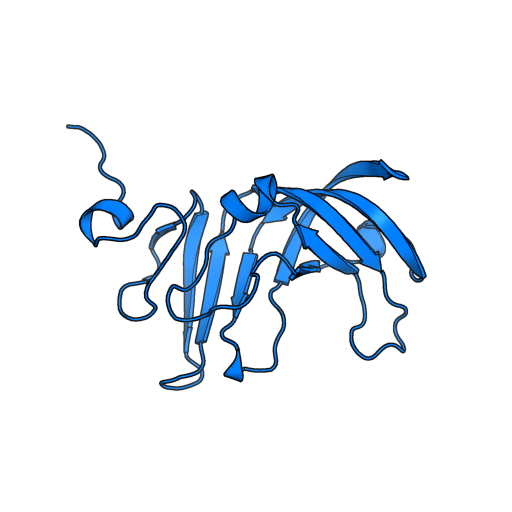-3.281 1.00 92.00 95 PHE A CA 1
ATOM 732 C C . PHE A 1 95 ? 1.954 2.065 -4.604 1.00 92.00 95 PHE A C 1
ATOM 734 O O . PHE A 1 95 ? 1.271 3.040 -4.911 1.00 92.00 95 PHE A O 1
ATOM 741 N N . THR A 1 96 ? 2.062 1.000 -5.399 1.00 93.00 96 THR A N 1
ATOM 742 C CA . THR A 1 96 ? 1.254 0.817 -6.610 1.00 93.00 96 THR A CA 1
ATOM 743 C C . THR A 1 96 ? -0.132 0.301 -6.245 1.00 93.00 96 THR A C 1
ATOM 745 O O . THR A 1 96 ? -0.288 -0.536 -5.353 1.00 93.00 96 THR A O 1
ATOM 748 N N . LEU A 1 97 ? -1.150 0.766 -6.960 1.00 92.25 97 LEU A N 1
ATOM 749 C CA . LEU A 1 97 ? -2.481 0.172 -6.915 1.00 92.25 97 LEU A CA 1
ATOM 750 C C . LEU A 1 97 ? -2.672 -0.794 -8.080 1.00 92.25 97 LEU A C 1
ATOM 752 O O . LEU A 1 97 ? -2.358 -0.471 -9.229 1.00 92.25 97 LEU A O 1
ATOM 756 N N . ASP A 1 98 ? -3.240 -1.963 -7.789 1.00 87.00 98 ASP A N 1
ATOM 757 C CA . ASP A 1 98 ? -3.750 -2.834 -8.838 1.00 87.00 98 ASP A CA 1
ATOM 758 C C . ASP A 1 98 ? -4.900 -2.152 -9.604 1.00 87.00 98 ASP A C 1
ATOM 760 O O . ASP A 1 98 ? -5.548 -1.215 -9.132 1.00 87.00 98 ASP A O 1
ATOM 764 N N . GLN A 1 99 ? -5.151 -2.624 -10.827 1.00 81.00 99 GLN A N 1
ATOM 765 C CA . GLN A 1 99 ? -6.275 -2.168 -11.656 1.00 81.00 99 GLN A CA 1
ATOM 766 C C . GLN A 1 99 ? -6.349 -0.630 -11.823 1.00 81.00 99 GLN A C 1
ATOM 768 O O . GLN A 1 99 ? -7.422 -0.041 -11.644 1.00 81.00 99 GLN A O 1
ATOM 773 N N . PRO A 1 100 ? -5.248 0.037 -12.227 1.00 78.88 100 PRO A N 1
ATOM 774 C CA . PRO A 1 100 ? -5.155 1.501 -12.289 1.00 78.88 100 PRO A CA 1
ATOM 775 C C . PRO A 1 100 ? -6.228 2.152 -13.179 1.00 78.88 100 PRO A C 1
ATOM 777 O O . PRO A 1 100 ? -6.679 3.262 -12.901 1.00 78.88 100 PRO A O 1
ATOM 780 N N . ALA A 1 101 ? -6.722 1.431 -14.192 1.00 75.81 101 ALA A N 1
ATOM 781 C CA . ALA A 1 101 ? -7.816 1.869 -15.061 1.00 75.81 101 ALA A CA 1
ATOM 782 C C . ALA A 1 101 ? -9.130 2.173 -14.313 1.00 75.81 101 ALA A C 1
ATOM 784 O O . ALA A 1 101 ? -9.927 2.984 -14.776 1.00 75.81 101 ALA A O 1
ATOM 785 N N . LYS A 1 102 ? -9.365 1.549 -13.149 1.00 78.25 102 LYS A N 1
ATOM 786 C CA . LYS A 1 102 ? -10.546 1.810 -12.306 1.00 78.25 102 LYS A CA 1
ATOM 787 C C . LYS A 1 102 ? -10.381 3.034 -11.404 1.00 78.25 102 LYS A C 1
ATOM 789 O O . LYS A 1 102 ? -11.336 3.433 -10.743 1.00 78.25 102 LYS A O 1
ATOM 794 N N . PHE A 1 103 ? -9.177 3.597 -11.337 1.00 84.56 103 PHE A N 1
ATOM 795 C CA . PHE A 1 103 ? -8.836 4.667 -10.412 1.00 84.56 103 PHE A CA 1
ATOM 796 C C . PHE A 1 103 ? -8.971 6.051 -11.055 1.00 84.56 103 PHE A C 1
ATOM 798 O O . PHE A 1 103 ? -9.697 6.911 -10.560 1.00 84.56 103 PHE A O 1
ATOM 805 N N . ALA A 1 104 ? -8.257 6.271 -12.159 1.00 85.25 104 ALA A N 1
ATOM 806 C CA . ALA A 1 104 ? -8.262 7.510 -12.931 1.00 85.25 104 ALA A CA 1
ATOM 807 C C . ALA A 1 104 ? -7.722 7.240 -14.349 1.00 85.25 104 ALA A C 1
ATOM 809 O O . ALA A 1 104 ? -7.082 6.213 -14.552 1.00 85.25 104 ALA A O 1
ATOM 810 N N . PRO A 1 105 ? -7.905 8.141 -15.326 1.00 88.50 105 PRO A N 1
ATOM 811 C CA . PRO A 1 105 ? -7.199 8.065 -16.608 1.00 88.50 105 PRO A CA 1
ATOM 812 C C . PRO A 1 105 ? -5.675 8.262 -16.457 1.00 88.50 105 PRO A C 1
ATOM 814 O O . PRO A 1 105 ? -5.269 9.001 -15.549 1.00 88.50 105 PRO A O 1
ATOM 817 N N . PRO A 1 106 ? -4.832 7.670 -17.327 1.00 89.62 106 PRO A N 1
ATOM 818 C CA . PRO A 1 106 ? -3.395 7.961 -17.368 1.00 89.62 106 PRO A CA 1
ATOM 819 C C . PRO A 1 106 ? -3.101 9.463 -17.501 1.00 89.62 106 PRO A C 1
ATOM 821 O O . PRO A 1 106 ? -3.871 10.199 -18.115 1.00 89.62 106 PRO A O 1
ATOM 824 N N . GLY A 1 107 ? -2.013 9.929 -16.888 1.00 88.06 107 GLY A N 1
ATOM 825 C CA . GLY A 1 107 ? -1.643 11.348 -16.796 1.00 88.06 107 GLY A CA 1
ATOM 826 C C . GLY A 1 107 ? -2.369 12.127 -15.690 1.00 88.06 107 GLY A C 1
ATOM 827 O O . GLY A 1 107 ? -2.061 13.297 -15.450 1.00 88.06 107 GLY A O 1
ATOM 828 N N . SER A 1 108 ? -3.322 11.504 -14.989 1.00 90.75 108 SER A N 1
ATOM 829 C CA . SER A 1 108 ? -4.020 12.140 -13.868 1.00 90.75 108 SER A CA 1
ATOM 830 C C . SER A 1 108 ? -3.129 12.244 -12.632 1.00 90.75 108 SER A C 1
ATOM 832 O O . SER A 1 108 ? -2.419 11.306 -12.283 1.00 90.75 108 SER A O 1
ATOM 834 N N . ARG A 1 109 ? -3.262 13.346 -11.896 1.00 93.00 109 ARG A N 1
ATOM 835 C CA . ARG A 1 109 ? -2.697 13.533 -10.554 1.00 93.00 109 ARG A CA 1
ATOM 836 C C . ARG A 1 109 ? -3.743 14.181 -9.652 1.00 93.00 109 ARG A C 1
ATOM 838 O O . ARG A 1 109 ? -4.684 14.779 -10.170 1.00 93.00 109 ARG A O 1
ATOM 845 N N . GLY A 1 110 ? -3.584 14.072 -8.341 1.00 94.00 110 GLY A N 1
ATOM 846 C CA . GLY A 1 110 ? -4.458 14.753 -7.384 1.00 94.00 110 GLY A CA 1
ATOM 847 C C . GLY A 1 110 ? -4.441 14.085 -6.020 1.00 94.00 110 GLY A C 1
ATOM 848 O O . GLY A 1 110 ? -3.509 13.352 -5.684 1.00 94.00 110 GLY A O 1
ATOM 849 N N . THR A 1 111 ? -5.493 14.314 -5.242 1.00 95.31 111 THR A N 1
ATOM 850 C CA . THR A 1 111 ? -5.695 13.642 -3.950 1.00 95.31 111 THR A CA 1
ATOM 851 C C . THR A 1 111 ? -6.856 12.657 -4.002 1.00 95.31 111 THR A C 1
ATOM 853 O O . THR A 1 111 ? -7.786 12.795 -4.798 1.00 95.31 111 THR A O 1
ATOM 856 N N . ALA A 1 112 ? -6.811 11.619 -3.173 1.00 94.94 112 ALA A N 1
ATOM 857 C CA . ALA A 1 112 ? -7.870 10.624 -3.111 1.00 94.94 112 ALA A CA 1
ATOM 858 C C . ALA A 1 112 ? -7.973 9.969 -1.732 1.00 94.94 112 ALA A C 1
ATOM 860 O O . ALA A 1 112 ? -6.998 9.836 -0.995 1.00 94.94 112 ALA A O 1
ATOM 861 N N . THR A 1 113 ? -9.182 9.515 -1.409 1.00 96.00 113 THR A N 1
ATOM 862 C CA . THR A 1 113 ? -9.437 8.554 -0.337 1.00 96.00 113 THR A CA 1
ATOM 863 C C . THR A 1 113 ? -9.800 7.213 -0.953 1.00 96.00 113 THR A C 1
ATOM 865 O O . THR A 1 113 ? -10.725 7.121 -1.763 1.00 96.00 113 THR A O 1
ATOM 868 N N . VAL A 1 114 ? -9.107 6.165 -0.534 1.00 94.56 114 VAL A N 1
ATOM 869 C CA . VAL A 1 114 ? -9.196 4.813 -1.079 1.00 94.56 114 VAL A CA 1
ATOM 870 C C . VAL A 1 114 ? -9.517 3.815 0.022 1.00 94.56 114 VAL A C 1
ATOM 872 O O . VAL A 1 114 ? -9.199 4.020 1.194 1.00 94.56 114 VAL A O 1
ATOM 875 N N . ILE A 1 115 ? -10.153 2.716 -0.365 1.00 94.88 115 ILE A N 1
ATOM 876 C CA . ILE A 1 115 ? -10.163 1.485 0.414 1.00 94.88 115 ILE A CA 1
ATOM 877 C C . ILE A 1 115 ? -9.277 0.496 -0.325 1.00 94.88 115 ILE A C 1
ATOM 879 O O . ILE A 1 115 ? -9.553 0.183 -1.487 1.00 94.88 115 ILE A O 1
ATOM 883 N N . ILE A 1 116 ? -8.241 0.017 0.355 1.00 94.88 116 ILE A N 1
ATOM 884 C CA . ILE A 1 116 ? -7.331 -1.008 -0.153 1.00 94.88 116 ILE A CA 1
ATOM 885 C C . ILE A 1 116 ? -7.498 -2.318 0.614 1.00 94.88 116 ILE A C 1
ATOM 887 O O . ILE A 1 116 ? -8.031 -2.328 1.723 1.00 94.88 116 ILE A O 1
ATOM 891 N N . ASP A 1 117 ? -7.029 -3.404 0.015 1.00 95.38 117 ASP A N 1
ATOM 892 C CA . ASP A 1 117 ? -6.846 -4.723 0.624 1.00 95.38 117 ASP A CA 1
ATOM 893 C C . ASP A 1 117 ? -5.566 -5.352 0.047 1.00 95.38 117 ASP A C 1
ATOM 895 O O . ASP A 1 117 ? -4.963 -4.805 -0.877 1.00 95.38 117 ASP A O 1
ATOM 899 N N . GLN A 1 118 ? -5.146 -6.501 0.572 1.00 94.81 118 GLN A N 1
ATOM 900 C CA . GLN A 1 118 ? -4.010 -7.273 0.058 1.00 94.81 118 GLN A CA 1
ATOM 901 C C . GLN A 1 118 ? -2.716 -6.442 -0.063 1.00 94.81 118 GLN A C 1
ATOM 903 O O . GLN A 1 118 ? -2.010 -6.546 -1.068 1.00 94.81 118 GLN A O 1
ATOM 908 N N . TYR A 1 119 ? -2.426 -5.598 0.936 1.00 94.19 119 TYR A N 1
ATOM 909 C CA . TYR A 1 119 ? -1.228 -4.754 0.962 1.00 94.19 119 TYR A CA 1
ATOM 910 C C . TYR A 1 119 ? 0.032 -5.623 1.011 1.00 94.19 119 TYR A C 1
ATOM 912 O O . TYR A 1 119 ? 0.142 -6.525 1.840 1.00 94.19 119 TYR A O 1
ATOM 920 N N . ARG A 1 120 ? 0.979 -5.360 0.118 1.00 93.19 120 ARG A N 1
ATOM 921 C CA . ARG A 1 120 ? 2.272 -6.031 0.031 1.00 93.19 120 ARG A CA 1
ATOM 922 C C . ARG A 1 120 ? 3.363 -5.023 0.350 1.00 93.19 120 ARG A C 1
ATOM 924 O O . 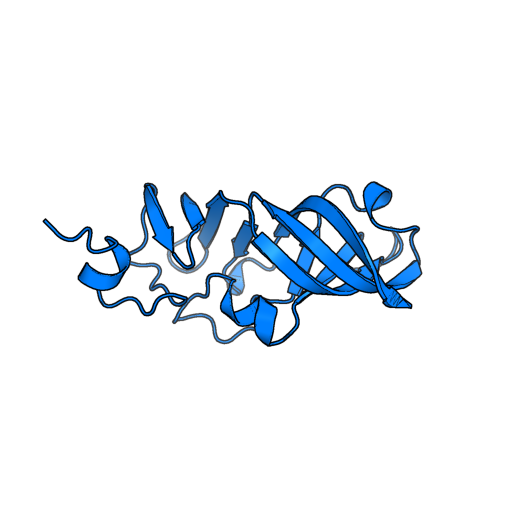ARG A 1 120 ? 3.569 -4.074 -0.410 1.00 93.19 120 ARG A O 1
ATOM 931 N N . LEU A 1 121 ? 4.055 -5.272 1.453 1.00 90.38 121 LEU A N 1
ATOM 932 C CA . LEU A 1 121 ? 5.222 -4.519 1.890 1.00 90.38 121 LEU A CA 1
ATOM 933 C C . LEU A 1 121 ? 6.472 -5.282 1.449 1.00 90.38 121 LEU A C 1
ATOM 935 O O . LEU A 1 121 ? 6.584 -6.475 1.732 1.00 90.38 121 LEU A O 1
ATOM 939 N N . VAL A 1 122 ? 7.380 -4.624 0.736 1.00 88.19 122 VAL A N 1
ATOM 940 C CA . VAL A 1 122 ? 8.597 -5.247 0.192 1.00 88.19 122 VAL A CA 1
ATOM 941 C C . VAL A 1 122 ? 9.839 -4.625 0.800 1.00 88.19 122 VAL A C 1
ATOM 943 O O . VAL A 1 122 ? 9.902 -3.406 0.975 1.00 88.19 122 VAL A O 1
ATOM 946 N N . HIS A 1 123 ? 10.845 -5.447 1.079 1.00 82.69 123 HIS A N 1
ATOM 947 C CA . HIS A 1 123 ? 12.142 -4.953 1.510 1.00 82.69 123 HIS A CA 1
ATOM 948 C C . HIS A 1 123 ? 12.896 -4.257 0.369 1.00 82.69 123 HIS A C 1
ATOM 950 O O . HIS A 1 123 ? 12.650 -4.497 -0.814 1.00 82.69 123 HIS A O 1
ATOM 956 N N . ARG A 1 124 ? 13.798 -3.337 0.723 1.00 71.00 124 ARG A N 1
ATOM 957 C CA . ARG A 1 124 ? 14.444 -2.413 -0.218 1.00 71.00 124 ARG A CA 1
ATOM 958 C C . ARG A 1 124 ? 15.264 -3.095 -1.297 1.00 71.00 124 ARG A C 1
ATOM 960 O O . ARG A 1 124 ? 15.293 -2.590 -2.420 1.00 71.00 124 ARG A O 1
ATOM 967 N N . GLN A 1 125 ? 15.966 -4.162 -0.944 1.00 67.38 125 GLN A N 1
ATOM 968 C CA . GLN A 1 125 ? 16.942 -4.775 -1.839 1.00 67.38 125 GLN A CA 1
ATOM 969 C C . GLN A 1 125 ? 16.265 -5.513 -3.013 1.00 67.38 125 GLN A C 1
ATOM 971 O O . GLN A 1 125 ? 16.832 -5.546 -4.101 1.00 67.38 125 GLN A O 1
ATOM 976 N N . MET A 1 126 ? 14.974 -5.849 -2.884 1.00 68.44 126 MET A N 1
ATOM 977 C CA . MET A 1 126 ? 14.163 -6.468 -3.938 1.00 68.44 126 MET A CA 1
ATOM 978 C C . MET A 1 126 ? 13.959 -5.609 -5.197 1.00 68.44 126 MET A C 1
ATOM 980 O O . MET A 1 126 ? 13.398 -6.098 -6.178 1.00 68.44 126 MET A O 1
ATOM 984 N N . GLY A 1 127 ? 14.289 -4.310 -5.171 1.00 69.56 127 GLY A N 1
ATOM 985 C CA . GLY A 1 127 ? 14.055 -3.400 -6.304 1.00 69.56 127 GLY A CA 1
ATOM 986 C C . GLY A 1 127 ? 12.574 -3.225 -6.681 1.00 69.56 127 GLY A C 1
ATOM 987 O O . GLY A 1 127 ? 12.262 -2.661 -7.727 1.00 69.56 127 GLY A O 1
ATOM 988 N N . ALA A 1 128 ? 11.657 -3.701 -5.834 1.00 79.50 128 ALA A N 1
ATOM 989 C CA . ALA A 1 128 ? 10.216 -3.643 -6.034 1.00 79.50 128 ALA A CA 1
ATOM 990 C C . ALA A 1 128 ? 9.591 -2.498 -5.224 1.00 79.50 128 ALA A C 1
ATOM 992 O O . ALA A 1 128 ? 10.109 -2.089 -4.182 1.00 79.50 128 ALA A O 1
ATOM 993 N N . MET A 1 129 ? 8.441 -2.004 -5.684 1.00 86.31 129 MET A N 1
ATOM 994 C CA . MET A 1 129 ? 7.616 -1.074 -4.914 1.00 86.31 129 MET A CA 1
ATOM 995 C C . MET A 1 129 ? 6.572 -1.840 -4.099 1.00 86.31 129 MET A C 1
ATOM 997 O O . MET A 1 129 ? 6.114 -2.917 -4.496 1.00 86.31 129 MET A O 1
ATOM 1001 N N . ASN A 1 130 ? 6.154 -1.257 -2.976 1.00 91.56 130 ASN A N 1
ATOM 1002 C CA . ASN A 1 130 ? 4.975 -1.724 -2.258 1.00 91.56 130 ASN A CA 1
ATOM 1003 C C . ASN A 1 130 ? 3.765 -1.726 -3.201 1.00 91.56 130 ASN A C 1
ATOM 1005 O O . ASN A 1 130 ? 3.702 -0.954 -4.165 1.00 91.56 130 ASN A O 1
ATOM 1009 N N . SER A 1 131 ? 2.791 -2.588 -2.932 1.00 93.50 131 SER A N 1
ATOM 1010 C CA . SER A 1 131 ? 1.581 -2.667 -3.754 1.00 93.50 131 SER A CA 1
ATOM 1011 C C . SER A 1 131 ? 0.349 -2.957 -2.916 1.00 93.50 131 SER A C 1
ATOM 1013 O O . SER A 1 131 ? 0.443 -3.495 -1.817 1.00 93.50 131 SER A O 1
ATOM 1015 N N . ALA A 1 132 ? -0.822 -2.596 -3.422 1.00 94.88 132 ALA A N 1
ATOM 1016 C CA . ALA A 1 132 ? -2.088 -2.926 -2.791 1.00 94.88 132 ALA A CA 1
ATOM 1017 C C . ALA A 1 132 ? -3.166 -3.172 -3.837 1.00 94.88 132 ALA A C 1
ATOM 1019 O O . ALA A 1 132 ? -3.128 -2.618 -4.937 1.00 94.88 132 ALA A O 1
ATOM 1020 N N . ARG A 1 133 ? -4.181 -3.945 -3.458 1.00 94.62 133 ARG A N 1
ATOM 1021 C CA . ARG A 1 133 ? -5.396 -4.060 -4.249 1.00 94.62 133 ARG A CA 1
ATOM 1022 C C . ARG A 1 133 ? -6.342 -2.909 -3.942 1.00 94.62 133 ARG A C 1
ATOM 1024 O O . ARG A 1 133 ? -6.759 -2.73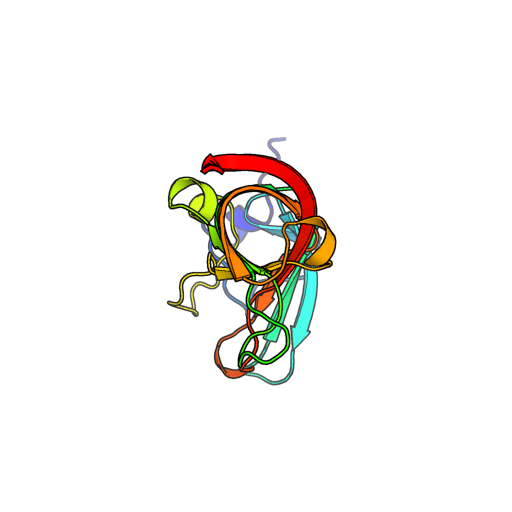1 -2.797 1.00 94.62 133 ARG A O 1
ATOM 1031 N N . LEU A 1 134 ? -6.753 -2.173 -4.967 1.00 93.75 134 LEU A N 1
ATOM 1032 C CA . LEU A 1 134 ? -7.833 -1.209 -4.874 1.00 93.75 134 LEU A CA 1
ATOM 1033 C C . LEU A 1 134 ? -9.166 -1.949 -4.718 1.00 93.75 134 LEU A C 1
ATOM 1035 O O . LEU A 1 134 ? -9.626 -2.671 -5.603 1.00 93.75 134 LEU A O 1
ATOM 1039 N N . VAL A 1 135 ? -9.833 -1.729 -3.588 1.00 91.69 135 VAL A N 1
ATOM 1040 C CA . VAL A 1 135 ? -11.210 -2.194 -3.382 1.00 91.69 135 VAL A CA 1
ATOM 1041 C C . VAL A 1 135 ? -12.190 -1.140 -3.876 1.00 91.69 135 VAL A C 1
ATOM 1043 O O . VAL A 1 135 ? -13.156 -1.467 -4.563 1.00 91.69 135 VAL A O 1
ATOM 1046 N N . ARG A 1 136 ? -11.971 0.127 -3.498 1.00 90.19 136 ARG A N 1
ATOM 1047 C CA . ARG A 1 136 ? -12.876 1.228 -3.844 1.00 90.19 136 ARG A CA 1
ATOM 1048 C C . ARG A 1 136 ? -12.189 2.587 -3.776 1.00 90.19 136 ARG A C 1
ATOM 1050 O O . ARG A 1 136 ? -11.541 2.897 -2.780 1.00 90.19 136 ARG A O 1
ATOM 1057 N N . LEU A 1 137 ? -12.445 3.438 -4.766 1.00 89.62 137 LEU A N 1
ATOM 1058 C CA . LEU A 1 137 ? -12.220 4.879 -4.663 1.00 89.62 137 LEU A CA 1
ATOM 1059 C C . LEU A 1 137 ? -13.402 5.511 -3.911 1.00 89.62 137 LEU A C 1
ATOM 1061 O O . LEU A 1 137 ? -14.545 5.395 -4.343 1.00 89.62 137 LEU A O 1
ATOM 1065 N N . VAL A 1 138 ? -13.147 6.112 -2.749 1.00 87.38 138 VAL A N 1
ATOM 1066 C CA . VAL A 1 138 ? -14.195 6.695 -1.890 1.00 87.38 138 VAL A CA 1
ATOM 1067 C C . VAL A 1 138 ? -14.461 8.145 -2.256 1.00 87.38 138 VAL A C 1
ATOM 1069 O O . VAL A 1 138 ? -15.610 8.567 -2.308 1.00 87.38 138 VAL A O 1
ATOM 1072 N N . GLN A 1 139 ? -13.394 8.905 -2.476 1.00 83.56 139 GLN A N 1
ATOM 1073 C CA . GLN A 1 139 ? -13.467 10.308 -2.845 1.00 83.56 139 GLN A CA 1
ATOM 1074 C C . GLN A 1 139 ? -12.233 10.656 -3.662 1.00 83.56 139 GLN A C 1
ATOM 1076 O O . GLN A 1 139 ? -11.129 10.229 -3.322 1.00 83.56 139 GLN A O 1
ATOM 1081 N N . LYS A 1 140 ? -12.426 11.449 -4.710 1.00 75.50 140 LYS A N 1
ATOM 1082 C CA . LYS A 1 140 ? -11.350 12.091 -5.452 1.00 75.50 140 LYS A CA 1
ATOM 1083 C C . LYS A 1 140 ? -11.383 13.575 -5.099 1.00 75.50 140 LYS A C 1
ATOM 1085 O O . LYS A 1 140 ? -12.434 14.201 -5.226 1.00 75.50 140 LYS A O 1
ATOM 1090 N N . GLY A 1 141 ? -10.283 14.088 -4.564 1.00 72.12 141 GLY A N 1
ATOM 1091 C CA . GLY A 1 141 ? -10.083 15.524 -4.436 1.00 72.12 141 GLY A CA 1
ATOM 1092 C C . GLY A 1 141 ? -9.644 16.121 -5.777 1.00 72.12 141 GLY A C 1
ATOM 1093 O O . GLY A 1 141 ? -9.324 15.361 -6.697 1.00 72.12 141 GLY A O 1
ATOM 1094 N N . PRO A 1 142 ? -9.677 17.456 -5.906 1.00 55.16 142 PRO A N 1
ATOM 1095 C CA . PRO A 1 142 ? -9.095 18.136 -7.058 1.00 55.16 142 PRO A CA 1
ATOM 1096 C C . PRO A 1 142 ? -7.610 17.783 -7.253 1.00 55.16 142 PRO A C 1
ATOM 1098 O O . PRO A 1 142 ? -6.945 17.338 -6.280 1.00 55.16 142 PRO A O 1
#

Secondary structure (DSSP, 8-state):
-----TTGGGT--TTEE-TTT--TT-EETTEEEEEEEESSSS-EEEEEES-EEEEEEEEEE-TTSSS-EEEEEE-HHHHTTS-EESS--S-TTEEEES-GGGT--TT-EEEEEEEEEEEEEE-GGG-PPEEEEEEEEEEE--

Sequence (142 aa):
MPYIPIAEARGFTALSVSIKDIQPGDRIAGLLVASVEYVDDHDFAVRFTGRLRLSGSFIHNPPDDYVAGVVFSADEKSLQKLPRFIEDTRDPGAFTLDQPAKFAPPGSRGTATVIIDQYRLVHRQMGAMNSARLVRLVQKGP

Radius of gyration: 15.46 Å; chains: 1; bounding box: 32×34×51 Å